Protein AF-A0A0Q8FNN8-F1 (afdb_monomer_lite)

Radius of gyration: 28.5 Å; chains: 1; bounding box: 53×104×42 Å

Foldseek 3Di:
DDDDDDDDDDDDDPDDDDDDDDDDDDDDDDDDDDDDDDDDDDDDDDDDPPPPPPPPPPPPDQPQAFQQPDPPDGGAFPAPDFVSVVVVVVVCCCVVPVVFPCVQFVDWGWDDPRQKTWIATGHDWDQDPVRDTRDPPDRAAWIWIAGRHPRDIDPIDGHD

Sequence (160 aa):
MKVKTPSTTKPLSARALDHAVRVASVIVAGQSCRMKNLLRSTVATAVAVAFVGVATSALAAPDALSCSARWGEPGKPLVTSAETARSIFLAVEKDFFPQADRDSYPAVEAKDEGQRWTVFRWRPPMTLPGGGIEVTHGGGQLELKIAKCDAAISDVHLSR

Secondary structure (DSSP, 8-state):
--------PPPP-----------------------------------------------PPP----BTT-SSSTB--S--SHHHHHHHHHHHHHHH-TT--TTT--EEEEEE-SSEEEEEEE---EE-TTS-EE------S-EEEEETTT--EEEEE---

Structure (mmCIF, N/CA/C/O backbone):
data_AF-A0A0Q8FNN8-F1
#
_entry.id   AF-A0A0Q8FNN8-F1
#
loop_
_atom_site.group_PDB
_atom_site.id
_atom_site.type_symbol
_atom_site.label_atom_id
_atom_site.label_alt_id
_atom_site.label_comp_id
_atom_site.label_asym_id
_atom_site.label_entity_id
_atom_site.label_seq_id
_atom_site.pdbx_PDB_ins_code
_atom_site.Cartn_x
_atom_site.Cartn_y
_atom_site.Cartn_z
_atom_site.occupancy
_atom_site.B_iso_or_equiv
_atom_site.auth_seq_id
_atom_site.auth_comp_id
_atom_site.auth_asym_id
_atom_site.auth_atom_id
_atom_site.pdbx_PDB_model_num
ATOM 1 N N . MET A 1 1 ? -11.395 -48.457 1.921 1.00 47.53 1 MET A N 1
ATOM 2 C CA . MET A 1 1 ? -10.529 -47.617 1.062 1.00 47.53 1 MET A CA 1
ATOM 3 C C . MET A 1 1 ? -9.401 -47.068 1.929 1.00 47.53 1 MET A C 1
ATOM 5 O O . MET A 1 1 ? -9.685 -46.428 2.929 1.00 47.53 1 MET A O 1
ATOM 9 N N . LYS A 1 2 ? -8.144 -47.434 1.643 1.00 43.28 2 LYS A N 1
ATOM 10 C CA . LYS A 1 2 ? -6.962 -47.085 2.456 1.00 43.28 2 LYS A CA 1
ATOM 11 C C . LYS A 1 2 ? -6.400 -45.751 1.956 1.00 43.28 2 LYS A C 1
ATOM 13 O O . LYS A 1 2 ? -5.823 -45.707 0.875 1.00 43.28 2 LYS A O 1
ATOM 18 N N . VAL A 1 3 ? -6.598 -44.679 2.720 1.00 56.25 3 VAL A N 1
ATOM 19 C CA . VAL A 1 3 ? -6.052 -43.349 2.413 1.00 56.25 3 VAL A CA 1
ATOM 20 C C . VAL A 1 3 ? -4.637 -43.270 2.985 1.00 56.25 3 VAL A C 1
ATOM 22 O O . VAL A 1 3 ? -4.433 -43.433 4.185 1.00 56.25 3 VAL A O 1
ATOM 25 N N . LYS A 1 4 ? -3.654 -43.094 2.099 1.00 56.59 4 LYS A N 1
ATOM 26 C CA . LYS A 1 4 ? -2.223 -43.008 2.408 1.00 56.59 4 LYS A CA 1
ATOM 27 C C . LYS A 1 4 ? -1.842 -41.532 2.539 1.00 56.59 4 LYS A C 1
ATOM 29 O O . LYS A 1 4 ? -1.818 -40.821 1.541 1.00 56.59 4 LYS A O 1
ATOM 34 N N . THR A 1 5 ? -1.555 -41.076 3.752 1.00 60.62 5 THR A N 1
ATOM 35 C CA . THR A 1 5 ? -0.990 -39.748 4.038 1.00 60.62 5 THR A CA 1
ATOM 36 C C . THR A 1 5 ? 0.530 -39.761 3.846 1.00 60.62 5 THR A C 1
ATOM 38 O O . THR A 1 5 ? 1.201 -40.603 4.447 1.00 60.62 5 THR A O 1
ATOM 41 N N . PRO A 1 6 ? 1.117 -38.835 3.067 1.00 64.31 6 PRO A N 1
ATOM 42 C CA . PRO A 1 6 ? 2.548 -38.573 3.120 1.00 64.31 6 PRO A CA 1
ATOM 43 C C . PRO A 1 6 ? 2.864 -37.466 4.139 1.00 64.31 6 PRO A C 1
ATOM 45 O O . PRO A 1 6 ? 2.566 -36.292 3.940 1.00 64.31 6 PRO A O 1
ATOM 48 N N . SER A 1 7 ? 3.504 -37.879 5.232 1.00 54.88 7 SER A N 1
ATOM 49 C CA . SER A 1 7 ? 4.367 -37.043 6.070 1.00 54.88 7 SER A CA 1
ATOM 50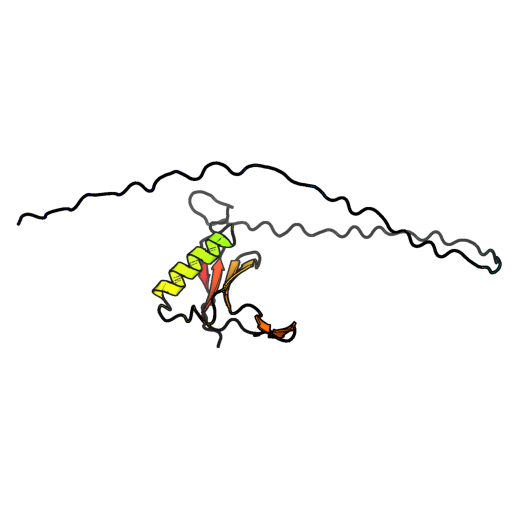 C C . SER A 1 7 ? 5.716 -36.887 5.370 1.00 54.88 7 SER A C 1
ATOM 52 O O . SER A 1 7 ? 6.229 -37.886 4.871 1.00 54.88 7 SER A O 1
ATOM 54 N N . THR A 1 8 ? 6.285 -35.677 5.325 1.00 60.16 8 THR A N 1
ATOM 55 C CA . THR A 1 8 ? 7.698 -35.392 5.669 1.00 60.16 8 THR A CA 1
ATOM 56 C C . THR A 1 8 ? 7.941 -33.885 5.558 1.00 60.16 8 THR A C 1
ATOM 58 O O . THR A 1 8 ? 8.179 -33.332 4.485 1.00 60.16 8 THR A O 1
ATOM 61 N N . THR A 1 9 ? 7.887 -33.227 6.710 1.00 54.94 9 THR A N 1
ATOM 62 C CA . THR A 1 9 ? 8.325 -31.851 6.940 1.00 54.94 9 THR A CA 1
ATOM 63 C C . THR A 1 9 ? 9.852 -31.801 6.879 1.00 54.94 9 THR A C 1
ATOM 65 O O . THR A 1 9 ? 10.526 -32.494 7.638 1.00 54.94 9 THR A O 1
ATOM 68 N N . LYS A 1 10 ? 10.412 -30.989 5.979 1.00 62.16 10 LYS A N 1
ATOM 69 C CA . LYS A 1 10 ? 11.857 -30.734 5.893 1.00 62.16 10 LYS A CA 1
ATOM 70 C C . LYS A 1 10 ? 12.188 -29.532 6.793 1.00 62.16 10 LYS A C 1
ATOM 72 O O . LYS A 1 10 ? 11.660 -28.452 6.526 1.00 62.16 10 LYS A O 1
ATOM 77 N N . PRO A 1 11 ? 13.015 -29.667 7.844 1.00 57.50 11 PRO A N 1
ATOM 78 C CA . PRO A 1 11 ? 13.437 -28.518 8.636 1.00 57.50 11 PRO A CA 1
ATOM 79 C C . PRO A 1 11 ? 14.437 -27.676 7.835 1.00 57.50 11 PRO A C 1
ATOM 81 O O . PRO A 1 11 ? 15.478 -28.168 7.393 1.00 57.50 11 PRO A O 1
ATOM 84 N N . LEU A 1 12 ? 14.102 -26.402 7.630 1.00 58.09 12 LEU A N 1
ATOM 85 C CA . LEU A 1 12 ? 15.012 -25.405 7.078 1.00 58.09 12 LEU A CA 1
ATOM 86 C C . LEU A 1 12 ? 16.095 -25.095 8.116 1.00 58.09 12 LEU A C 1
ATOM 88 O O . LEU A 1 12 ? 15.825 -24.690 9.244 1.00 58.09 12 LEU A O 1
ATOM 92 N N . SER A 1 13 ? 17.328 -25.356 7.696 1.00 54.81 13 SER A N 1
ATOM 93 C CA . SER A 1 13 ? 18.573 -25.169 8.427 1.00 54.81 13 SER A CA 1
ATOM 94 C C . SER A 1 13 ? 18.743 -23.724 8.906 1.00 54.81 13 SER A C 1
ATOM 96 O O . SER A 1 13 ? 19.010 -22.825 8.112 1.00 54.81 13 SER A O 1
ATOM 98 N N . ALA A 1 14 ? 18.680 -23.530 10.222 1.00 53.59 14 ALA A N 1
ATOM 99 C CA . ALA A 1 14 ? 19.169 -22.345 10.913 1.00 53.59 14 ALA A CA 1
ATOM 100 C C . ALA A 1 14 ? 20.710 -22.352 10.930 1.00 53.59 14 ALA A C 1
ATOM 102 O O . ALA A 1 14 ? 21.335 -22.830 11.874 1.00 53.59 14 ALA A O 1
ATOM 103 N N . ARG A 1 15 ? 21.333 -21.865 9.853 1.00 50.00 15 ARG A N 1
ATOM 104 C CA . ARG A 1 15 ? 22.772 -21.555 9.797 1.00 50.00 15 ARG A CA 1
ATOM 105 C C . ARG A 1 15 ? 23.006 -20.333 8.914 1.00 50.00 15 ARG A C 1
ATOM 107 O O . ARG A 1 15 ? 23.195 -20.476 7.714 1.00 50.00 15 ARG A O 1
ATOM 114 N N . ALA A 1 16 ? 22.984 -19.156 9.530 1.00 45.41 16 ALA A N 1
ATOM 115 C CA . ALA A 1 16 ? 23.706 -17.959 9.093 1.00 45.41 16 ALA A CA 1
ATOM 116 C C . ALA A 1 16 ? 23.713 -16.955 10.261 1.00 45.41 16 ALA A C 1
ATOM 118 O O . ALA A 1 16 ? 23.059 -15.917 10.226 1.00 45.41 16 ALA A O 1
ATOM 119 N N . LEU A 1 17 ? 24.386 -17.347 11.347 1.00 45.78 17 LEU A N 1
ATOM 120 C CA . LEU A 1 17 ? 24.952 -16.404 12.309 1.00 45.78 17 LEU A CA 1
ATOM 121 C C . LEU A 1 17 ? 26.289 -15.893 11.749 1.00 45.78 17 LEU A C 1
ATOM 123 O O . LEU A 1 17 ? 26.933 -16.591 10.970 1.00 45.78 17 LEU A O 1
ATOM 127 N N . ASP A 1 18 ? 26.688 -14.722 12.239 1.00 40.72 18 ASP A N 1
ATOM 128 C CA . ASP A 1 18 ? 28.010 -14.099 12.127 1.00 40.72 18 ASP A CA 1
ATOM 129 C C . ASP A 1 18 ? 28.353 -13.383 10.820 1.00 40.72 18 ASP A C 1
ATOM 131 O O . ASP A 1 18 ? 29.041 -13.906 9.958 1.00 40.72 18 ASP A O 1
ATOM 135 N N . HIS A 1 19 ? 27.974 -12.103 10.760 1.00 44.19 19 HIS A N 1
ATOM 136 C CA . HIS A 1 19 ? 28.927 -11.029 10.456 1.00 44.19 19 HIS A CA 1
ATOM 137 C C . HIS A 1 19 ? 28.489 -9.741 11.170 1.00 44.19 19 HIS A C 1
ATOM 139 O O . HIS A 1 19 ? 27.932 -8.812 10.590 1.00 44.19 19 HIS A O 1
ATOM 145 N N . ALA A 1 20 ? 28.756 -9.690 12.475 1.00 43.81 20 ALA A N 1
ATOM 146 C CA . ALA A 1 20 ? 29.076 -8.428 13.121 1.00 43.81 20 ALA A CA 1
ATOM 147 C C . ALA A 1 20 ? 30.499 -8.038 12.701 1.00 43.81 20 ALA A C 1
ATOM 149 O O . ALA A 1 20 ? 31.366 -8.905 12.670 1.00 43.81 20 ALA A O 1
ATOM 150 N N . VAL A 1 21 ? 30.726 -6.760 12.389 1.00 45.03 21 VAL A N 1
ATOM 151 C CA . VAL A 1 21 ? 31.926 -5.959 12.710 1.00 45.03 21 VAL A CA 1
ATOM 152 C C . VAL A 1 21 ? 31.854 -4.671 11.883 1.00 45.03 21 VAL A C 1
ATOM 154 O O . VAL A 1 21 ? 31.879 -4.723 10.664 1.00 45.03 21 VAL A O 1
ATOM 157 N N . ARG A 1 22 ? 31.725 -3.549 12.613 1.00 45.03 22 ARG A N 1
ATOM 158 C CA . ARG A 1 22 ? 32.357 -2.219 12.446 1.00 45.03 22 ARG A CA 1
ATOM 159 C C . ARG A 1 22 ? 32.514 -1.716 10.997 1.00 45.03 22 ARG A C 1
ATOM 161 O O . ARG A 1 22 ? 33.090 -2.383 10.160 1.00 45.03 22 ARG A O 1
ATOM 168 N N . VAL A 1 23 ? 32.162 -0.463 10.705 1.00 43.94 23 VAL A N 1
ATOM 169 C CA . VAL A 1 23 ? 33.170 0.616 10.682 1.00 43.94 23 VAL A CA 1
ATOM 170 C C . VAL A 1 23 ? 32.499 1.981 10.432 1.00 43.94 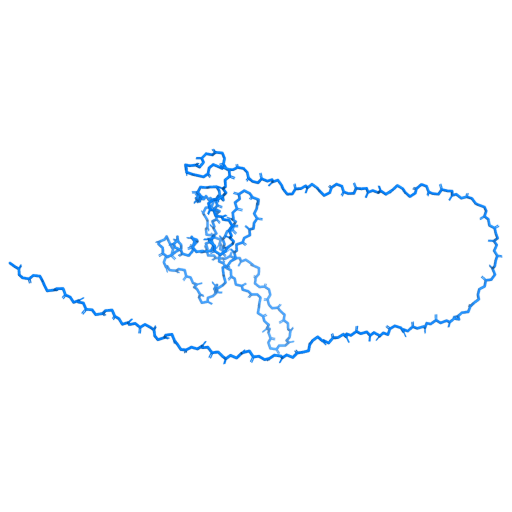23 VAL A C 1
ATOM 172 O O . VAL A 1 23 ? 31.681 2.132 9.535 1.00 43.94 23 VAL A O 1
ATOM 175 N N . ALA A 1 24 ? 32.948 2.950 11.236 1.00 42.97 24 ALA A N 1
ATOM 176 C CA . ALA A 1 24 ? 33.049 4.397 11.017 1.00 42.97 24 ALA A CA 1
ATOM 177 C C . ALA A 1 24 ? 31.792 5.261 10.804 1.00 42.97 24 ALA A C 1
ATOM 179 O O . ALA A 1 24 ? 31.339 5.512 9.691 1.00 42.97 24 ALA A O 1
ATOM 180 N N . SER A 1 25 ? 31.413 5.932 11.894 1.00 43.78 25 SER A N 1
ATOM 181 C CA . SER A 1 25 ? 31.012 7.339 11.863 1.00 43.78 25 SER A CA 1
ATOM 182 C C . SER A 1 25 ? 32.094 8.173 11.166 1.00 43.78 25 SER A C 1
ATOM 184 O O . SER A 1 25 ? 33.195 8.318 11.699 1.00 43.78 25 SER A O 1
ATOM 186 N N . VAL A 1 26 ? 31.792 8.748 10.002 1.00 49.25 26 VAL A N 1
ATOM 187 C CA . VAL A 1 26 ? 32.600 9.826 9.417 1.00 49.25 26 VAL A CA 1
ATOM 188 C C . VAL A 1 26 ? 31.897 11.144 9.701 1.00 49.25 26 VAL A C 1
ATOM 190 O O . VAL A 1 26 ? 30.881 11.495 9.108 1.00 49.25 26 VAL A O 1
ATOM 193 N N . ILE A 1 27 ? 32.469 11.852 10.666 1.00 45.88 27 ILE A N 1
ATOM 194 C CA . ILE A 1 27 ? 32.240 13.261 10.953 1.00 45.88 27 ILE A CA 1
ATOM 195 C C . ILE A 1 27 ? 32.809 14.046 9.765 1.00 45.88 27 ILE A C 1
ATOM 197 O O . ILE A 1 27 ? 34.026 14.112 9.611 1.00 45.88 27 ILE A O 1
ATOM 201 N N . VAL A 1 28 ? 31.960 14.655 8.935 1.00 52.06 28 VAL A N 1
ATOM 202 C CA . VAL A 1 28 ? 32.407 15.727 8.032 1.00 52.06 28 VAL A CA 1
ATOM 203 C C . VAL A 1 28 ? 32.142 17.052 8.729 1.00 52.06 28 VAL A C 1
ATOM 205 O O . VAL A 1 28 ? 31.082 17.661 8.614 1.00 52.06 28 VAL A O 1
ATOM 208 N N . ALA A 1 29 ? 33.137 17.460 9.507 1.00 46.34 29 ALA A N 1
ATOM 209 C CA . ALA A 1 29 ? 33.334 18.840 9.894 1.00 46.34 29 ALA A CA 1
ATOM 210 C C . ALA A 1 29 ? 34.121 19.554 8.786 1.00 46.34 29 ALA A C 1
ATOM 212 O O . ALA A 1 29 ? 35.137 19.043 8.322 1.00 46.34 29 ALA A O 1
ATOM 213 N N . GLY A 1 30 ? 33.710 20.778 8.454 1.00 38.09 30 GLY A N 1
ATOM 214 C CA . GLY A 1 30 ? 34.645 21.808 8.006 1.00 38.09 30 GLY A CA 1
ATOM 215 C C . GLY A 1 30 ? 34.524 22.256 6.553 1.00 38.09 30 GLY A C 1
ATOM 216 O O . GLY A 1 30 ? 34.905 21.534 5.643 1.00 38.09 30 GLY A O 1
ATOM 217 N N . GLN A 1 31 ? 34.071 23.504 6.395 1.00 47.47 31 GLN A N 1
ATOM 218 C CA . GLN A 1 31 ? 34.636 24.603 5.581 1.00 47.47 31 GLN A CA 1
ATOM 219 C C . GLN A 1 31 ? 33.510 25.652 5.470 1.00 47.47 31 GLN A C 1
ATOM 221 O O . GLN A 1 31 ? 32.534 25.442 4.771 1.00 47.47 31 GLN A O 1
ATOM 226 N N . SER A 1 32 ? 33.434 26.739 6.244 1.00 47.19 32 SER A N 1
ATOM 227 C CA . SER A 1 32 ? 34.438 27.740 6.633 1.00 47.19 32 SER A CA 1
ATOM 228 C C . SER A 1 32 ? 35.218 28.326 5.456 1.00 47.19 32 SER A C 1
ATOM 230 O O . SER A 1 32 ? 36.445 28.338 5.449 1.00 47.19 32 SER A O 1
ATOM 232 N N . CYS A 1 33 ? 34.498 28.883 4.481 1.00 53.84 33 CYS A N 1
ATOM 233 C CA . CYS A 1 33 ? 35.035 29.961 3.656 1.00 53.84 33 CYS A CA 1
ATOM 234 C C . CYS A 1 33 ? 34.618 31.306 4.254 1.00 53.84 33 CYS A C 1
ATOM 236 O O . CYS A 1 33 ? 33.544 31.847 4.000 1.00 53.84 33 CYS A O 1
ATOM 238 N N . ARG A 1 34 ? 35.529 31.838 5.075 1.00 52.91 34 ARG A N 1
ATOM 239 C CA . ARG A 1 34 ? 35.671 33.271 5.325 1.00 52.91 34 ARG A CA 1
ATOM 240 C C . ARG A 1 34 ? 35.762 33.996 3.981 1.00 52.91 34 ARG A C 1
ATOM 242 O O . ARG A 1 34 ? 36.735 33.791 3.263 1.00 52.91 34 ARG A O 1
ATOM 249 N N . MET A 1 35 ? 34.863 34.939 3.726 1.00 47.31 35 MET A N 1
ATOM 250 C CA . MET A 1 35 ? 35.187 36.084 2.879 1.00 47.31 35 MET A CA 1
ATOM 251 C C . MET A 1 35 ? 34.941 37.348 3.697 1.00 47.31 35 MET A C 1
ATOM 253 O O . MET A 1 35 ? 33.819 37.797 3.905 1.00 47.31 35 MET A O 1
ATOM 257 N N . LYS A 1 36 ? 36.040 37.828 4.284 1.00 52.62 36 LYS A N 1
ATOM 258 C CA . LYS A 1 36 ? 36.164 39.147 4.899 1.00 52.62 36 LYS A CA 1
ATOM 259 C C . LYS A 1 36 ? 36.527 40.147 3.803 1.00 52.62 36 LYS A C 1
ATOM 261 O O . LYS A 1 36 ? 37.257 39.766 2.892 1.00 52.62 36 LYS A O 1
ATOM 266 N N . ASN A 1 37 ? 36.136 41.402 4.041 1.00 44.06 37 ASN A N 1
ATOM 267 C CA . ASN A 1 37 ? 36.561 42.661 3.402 1.00 44.06 37 ASN A CA 1
ATOM 268 C C . ASN A 1 37 ? 35.563 43.197 2.356 1.00 44.06 37 ASN A C 1
ATOM 270 O O . ASN A 1 37 ? 35.163 42.461 1.471 1.00 44.06 37 ASN A O 1
ATOM 274 N N . LEU A 1 38 ? 35.131 44.465 2.367 1.00 51.66 38 LEU A N 1
ATOM 275 C CA . LEU A 1 38 ? 35.613 45.657 3.078 1.00 51.66 38 LEU A CA 1
ATOM 276 C C . LEU A 1 38 ? 34.531 46.773 2.992 1.00 51.66 38 LEU A C 1
ATOM 278 O O . LEU A 1 38 ? 33.980 46.999 1.923 1.00 51.66 38 LEU A O 1
ATOM 282 N N . LEU A 1 39 ? 34.319 47.488 4.107 1.00 49.44 39 LEU A N 1
ATOM 283 C CA . LEU A 1 39 ? 33.945 48.912 4.253 1.00 49.44 39 LEU A CA 1
ATOM 284 C C . LEU A 1 39 ? 32.702 49.498 3.537 1.00 49.44 39 LEU A C 1
ATOM 286 O O . LEU A 1 39 ? 32.715 49.710 2.330 1.00 49.44 39 LEU A O 1
ATOM 290 N N . ARG A 1 40 ? 31.778 50.067 4.335 1.00 46.00 40 ARG A N 1
ATOM 291 C CA . ARG A 1 40 ? 31.603 51.538 4.449 1.00 46.00 40 ARG A CA 1
ATOM 292 C C . ARG A 1 40 ? 30.610 51.955 5.552 1.00 46.00 40 ARG A C 1
ATOM 294 O O . ARG A 1 40 ? 29.506 51.443 5.631 1.00 46.00 40 ARG A O 1
ATOM 301 N N . SER A 1 41 ? 31.085 52.911 6.353 1.00 44.78 41 SER A N 1
ATOM 302 C CA . SER A 1 41 ? 30.432 53.959 7.153 1.00 44.78 41 SER A CA 1
ATOM 303 C C . SER A 1 41 ? 29.025 53.796 7.745 1.00 44.78 41 SER A C 1
ATOM 305 O O . SER A 1 41 ? 28.010 53.756 7.062 1.00 44.78 41 SER A O 1
ATOM 307 N N . THR A 1 42 ? 29.044 53.929 9.069 1.00 54.69 42 THR A N 1
ATOM 308 C CA . THR A 1 42 ? 28.038 54.377 10.040 1.00 54.69 42 THR A CA 1
ATOM 309 C C . THR A 1 42 ? 27.032 55.443 9.583 1.00 54.69 42 THR A C 1
ATOM 311 O O . THR A 1 42 ? 27.435 56.546 9.220 1.00 54.69 42 THR A O 1
ATOM 314 N N . VAL A 1 43 ? 25.741 55.178 9.822 1.00 48.94 43 VAL A N 1
ATOM 315 C CA . VAL A 1 43 ? 24.763 56.165 10.318 1.00 48.94 43 VAL A CA 1
ATOM 316 C C . VAL A 1 43 ? 23.918 55.473 11.390 1.00 48.94 43 VAL A C 1
ATOM 318 O O . VAL A 1 43 ? 23.355 54.405 11.161 1.00 48.94 43 VAL A O 1
ATOM 321 N N . ALA A 1 44 ? 23.901 56.060 12.583 1.00 52.00 44 ALA A N 1
ATOM 322 C CA . ALA A 1 44 ? 23.088 55.646 13.713 1.00 52.00 44 ALA A CA 1
ATOM 323 C C . ALA A 1 44 ? 21.629 56.075 13.504 1.00 52.00 44 ALA A C 1
ATOM 325 O O . ALA A 1 44 ? 21.383 57.262 13.301 1.00 52.00 44 ALA A O 1
ATOM 326 N N . THR A 1 45 ? 20.676 55.146 13.635 1.00 49.12 45 THR A N 1
ATOM 327 C CA . THR A 1 45 ? 19.258 55.495 13.804 1.00 49.12 45 THR A CA 1
ATOM 328 C C . THR A 1 45 ? 18.558 54.510 14.738 1.00 49.12 45 THR A C 1
ATOM 330 O O . THR A 1 45 ? 18.796 53.305 14.721 1.00 49.12 45 THR A O 1
ATOM 333 N N . ALA A 1 46 ? 17.734 55.102 15.590 1.00 46.41 46 ALA A N 1
ATOM 334 C CA . ALA A 1 46 ? 17.068 54.587 16.767 1.00 46.41 46 ALA A CA 1
ATOM 335 C C . ALA A 1 46 ? 15.957 53.547 16.511 1.00 46.41 46 ALA A C 1
ATOM 337 O O . ALA A 1 46 ? 15.248 53.605 15.515 1.00 46.41 46 ALA A O 1
ATOM 338 N N . VAL A 1 47 ? 15.793 52.676 17.515 1.00 47.94 47 VAL A N 1
ATOM 339 C CA . VAL A 1 47 ? 14.542 52.129 18.080 1.00 47.94 47 VAL A CA 1
ATOM 340 C C . VAL A 1 47 ? 13.480 51.606 17.102 1.00 47.94 47 VAL A C 1
ATOM 342 O O . VAL A 1 47 ? 12.656 52.349 16.584 1.00 47.94 47 VAL A O 1
ATOM 345 N N . ALA A 1 48 ? 13.365 50.278 17.056 1.00 45.88 48 ALA A N 1
ATOM 346 C CA . ALA A 1 48 ? 12.074 49.597 17.041 1.00 45.88 48 ALA A CA 1
ATOM 347 C C . ALA A 1 48 ? 12.232 48.253 17.765 1.00 45.88 48 ALA A C 1
ATOM 349 O O . ALA A 1 48 ? 12.897 47.340 17.275 1.00 45.88 48 ALA A O 1
ATOM 350 N N . VAL A 1 49 ? 11.652 48.145 18.963 1.00 51.62 49 VAL A N 1
ATOM 351 C CA . VAL A 1 49 ? 11.469 46.867 19.659 1.00 51.62 49 VAL A CA 1
ATOM 352 C C . VAL A 1 49 ? 10.449 46.082 18.844 1.00 51.62 49 VAL A C 1
ATOM 354 O O . VAL A 1 49 ? 9.241 46.233 19.012 1.00 51.62 49 VAL A O 1
ATOM 357 N N . ALA A 1 50 ? 10.941 45.300 17.888 1.00 52.03 50 ALA A N 1
ATOM 358 C CA . ALA A 1 50 ? 10.128 44.342 17.171 1.00 52.03 50 ALA A CA 1
ATOM 359 C C . ALA A 1 50 ? 9.736 43.252 18.170 1.00 52.03 50 ALA A C 1
ATOM 361 O O . ALA A 1 50 ? 10.581 42.479 18.624 1.00 52.03 50 ALA A O 1
ATOM 362 N N . PHE A 1 51 ? 8.455 43.220 18.537 1.00 50.50 51 PHE A N 1
ATOM 363 C CA . PHE A 1 51 ? 7.837 42.044 19.129 1.00 50.50 51 PHE A CA 1
ATOM 364 C C . PHE A 1 51 ? 8.120 40.871 18.189 1.00 50.50 51 PHE A C 1
ATOM 366 O O . PHE A 1 51 ? 7.473 40.718 17.153 1.00 50.50 51 PHE A O 1
ATOM 373 N N . VAL A 1 52 ? 9.116 40.055 18.536 1.00 53.06 52 VAL A N 1
ATOM 374 C CA . VAL A 1 52 ? 9.303 38.735 17.945 1.00 53.06 52 VAL A CA 1
ATOM 375 C C . VAL A 1 52 ? 8.159 37.899 18.499 1.00 53.06 52 VAL A C 1
ATOM 377 O O . VAL A 1 52 ? 8.284 37.231 19.522 1.00 53.06 52 VAL A O 1
ATOM 380 N N . GLY A 1 53 ? 6.994 38.038 17.867 1.00 51.72 53 GLY A N 1
ATOM 381 C CA . GLY A 1 53 ? 5.882 37.126 18.035 1.00 51.72 53 GLY A CA 1
ATOM 382 C C . GLY A 1 53 ? 6.386 35.760 17.612 1.00 51.72 53 GLY A C 1
ATOM 383 O O . GLY A 1 53 ? 6.479 35.465 16.423 1.00 51.72 53 GLY A O 1
ATOM 384 N N . VAL A 1 54 ? 6.794 34.960 18.593 1.00 56.28 54 VAL A N 1
ATOM 385 C CA . VAL A 1 54 ? 7.092 33.551 18.396 1.00 56.28 54 VAL A CA 1
ATOM 386 C C . VAL A 1 54 ? 5.771 32.936 17.964 1.00 56.28 54 VAL A C 1
ATOM 388 O O . VAL A 1 54 ? 4.881 32.720 18.782 1.00 56.28 54 VAL A O 1
ATOM 391 N N . ALA A 1 55 ? 5.602 32.755 16.656 1.00 55.81 55 ALA A N 1
ATOM 392 C CA . ALA A 1 55 ? 4.511 31.979 16.108 1.00 55.81 55 ALA A CA 1
ATOM 393 C C . ALA A 1 55 ? 4.716 30.550 16.608 1.00 55.81 55 ALA A C 1
ATOM 395 O O . ALA A 1 55 ? 5.498 29.781 16.049 1.00 55.81 55 ALA A O 1
ATOM 396 N N . THR A 1 56 ? 4.076 30.220 17.727 1.00 62.88 56 THR A N 1
ATOM 397 C CA . THR A 1 56 ? 3.950 28.853 18.203 1.00 62.88 56 THR A CA 1
ATOM 398 C C . THR A 1 56 ? 3.077 28.149 17.180 1.00 62.88 56 THR A C 1
ATOM 400 O O . THR A 1 56 ? 1.851 28.176 17.259 1.00 62.88 56 THR A O 1
ATOM 403 N N . SER A 1 57 ? 3.708 27.584 16.154 1.00 60.78 57 SER A N 1
ATOM 404 C CA . SER A 1 57 ? 3.058 26.659 15.243 1.00 60.78 57 SER A CA 1
ATOM 405 C C . SER A 1 57 ? 2.580 25.494 16.096 1.00 60.78 57 SER A C 1
ATOM 407 O O . SER A 1 57 ? 3.364 24.615 16.456 1.00 60.78 57 SER A O 1
ATOM 409 N N . ALA A 1 58 ? 1.309 25.527 16.490 1.00 61.09 58 ALA A N 1
ATOM 410 C CA . ALA A 1 58 ? 0.627 24.375 17.033 1.00 61.09 58 ALA A CA 1
ATOM 411 C C . ALA A 1 58 ? 0.646 23.322 15.924 1.00 61.09 58 ALA A C 1
ATOM 413 O O . ALA A 1 58 ? -0.177 23.341 15.012 1.00 61.09 58 ALA A O 1
ATOM 414 N N . LEU A 1 59 ? 1.660 22.456 15.956 1.00 60.44 59 LEU A N 1
ATOM 415 C CA . LEU A 1 59 ? 1.649 21.192 15.245 1.00 60.44 59 LEU A CA 1
ATOM 416 C C . LEU A 1 59 ? 0.416 20.468 15.771 1.00 60.44 59 LEU A C 1
ATOM 418 O O . LEU A 1 59 ? 0.430 19.960 16.892 1.00 60.44 59 LEU A O 1
ATOM 422 N N . ALA A 1 60 ? -0.673 20.519 15.003 1.00 55.06 60 ALA A N 1
ATOM 423 C CA . ALA A 1 60 ? -1.830 19.683 15.244 1.00 55.06 60 ALA A CA 1
ATOM 424 C C . ALA A 1 60 ? -1.292 18.261 15.395 1.00 55.06 60 ALA A C 1
ATOM 426 O O . ALA A 1 60 ? -0.630 17.745 14.489 1.00 55.06 60 ALA A O 1
ATOM 427 N N . ALA A 1 61 ? -1.470 17.684 16.586 1.00 59.75 61 ALA A N 1
ATOM 428 C CA . ALA A 1 61 ? -1.129 16.292 16.794 1.00 59.75 61 ALA A CA 1
ATOM 429 C C . ALA A 1 61 ? -1.867 15.498 15.707 1.00 59.75 61 ALA A C 1
ATOM 431 O O . ALA A 1 61 ? -3.036 15.804 15.457 1.00 59.75 61 ALA A O 1
ATOM 432 N N . PRO A 1 62 ? -1.200 14.552 15.023 1.00 61.03 62 PRO A N 1
ATOM 433 C CA . PRO A 1 62 ? -1.871 13.733 14.026 1.00 61.03 62 PRO A CA 1
ATOM 434 C C . PRO A 1 62 ? -3.119 13.149 14.678 1.00 61.03 62 PRO A C 1
ATOM 436 O O . PRO A 1 62 ? -3.007 12.564 15.760 1.00 61.03 62 PRO A O 1
ATOM 439 N N . ASP A 1 63 ? -4.285 13.383 14.068 1.00 63.66 63 ASP A N 1
ATOM 440 C CA . ASP A 1 63 ? -5.566 12.911 14.585 1.00 63.66 63 ASP A CA 1
ATOM 441 C C . ASP A 1 63 ? -5.414 11.444 14.976 1.00 63.66 63 ASP A C 1
ATOM 443 O O . ASP A 1 63 ? -5.142 10.578 14.137 1.00 63.66 63 ASP A O 1
ATOM 447 N N . ALA A 1 64 ? -5.501 11.177 16.280 1.00 72.19 64 ALA A N 1
ATOM 448 C CA . ALA A 1 64 ? -5.325 9.839 16.803 1.00 72.19 64 ALA A CA 1
ATOM 449 C C . ALA A 1 64 ? -6.485 8.993 16.277 1.00 72.19 64 ALA A C 1
ATOM 451 O O . ALA A 1 64 ? -7.622 9.123 16.734 1.00 72.19 64 ALA A O 1
ATOM 452 N N . LEU A 1 65 ? -6.204 8.159 15.274 1.00 81.75 65 LEU A N 1
ATOM 453 C CA . LEU A 1 65 ? -7.181 7.254 14.691 1.00 81.75 65 LEU A CA 1
ATOM 454 C C . LEU A 1 65 ? -7.817 6.409 15.801 1.00 81.75 65 LEU A C 1
ATOM 456 O O . LEU A 1 65 ? -7.139 5.592 16.425 1.00 81.75 65 LEU A O 1
ATOM 460 N N . SER A 1 66 ? -9.117 6.592 16.024 1.00 83.44 66 SER A N 1
ATOM 461 C CA . SER A 1 66 ? -9.868 5.874 17.053 1.00 83.44 66 SER A CA 1
ATOM 462 C C . SER A 1 66 ? -10.804 4.853 16.418 1.00 83.44 66 SER A C 1
ATOM 464 O O . SER A 1 66 ? -11.764 5.203 15.732 1.00 83.44 66 SER A O 1
ATOM 466 N N . CYS A 1 67 ? -10.528 3.571 16.656 1.00 88.19 67 CYS A N 1
ATOM 467 C CA . CYS A 1 67 ? -11.309 2.458 16.120 1.00 88.19 67 CYS A CA 1
ATOM 468 C C . CYS A 1 67 ? -12.333 1.960 17.148 1.00 88.19 67 CYS A C 1
ATOM 470 O O . CYS A 1 67 ? -12.121 0.951 17.822 1.00 88.19 67 CYS A O 1
ATOM 472 N N . SER A 1 68 ? -13.445 2.678 17.299 1.00 82.00 68 SER A N 1
ATOM 473 C CA . SER A 1 68 ? -14.457 2.413 18.337 1.00 82.00 68 SER A CA 1
ATOM 474 C C . SER A 1 68 ? -15.180 1.066 18.193 1.00 82.00 68 SER A C 1
ATOM 476 O O . SER A 1 68 ? -15.611 0.497 19.192 1.00 82.00 68 SER A O 1
ATOM 478 N N . ALA A 1 69 ? -15.291 0.533 16.974 1.00 76.75 69 ALA A N 1
ATOM 479 C CA . ALA A 1 69 ? -16.145 -0.616 16.659 1.00 76.75 69 ALA A CA 1
ATOM 480 C C . ALA A 1 69 ? -15.437 -1.989 16.655 1.00 76.75 69 ALA A C 1
ATOM 482 O O . ALA A 1 69 ? -16.021 -2.976 16.207 1.00 76.75 69 ALA A O 1
ATOM 483 N N . ARG A 1 70 ? -14.187 -2.097 17.126 1.00 74.19 70 ARG A N 1
ATOM 484 C CA . ARG A 1 70 ? -13.430 -3.356 17.030 1.00 74.19 70 ARG A CA 1
ATOM 485 C C . ARG A 1 70 ? -13.710 -4.303 18.204 1.00 74.19 70 ARG A C 1
ATOM 487 O O . ARG A 1 70 ? -13.484 -3.965 19.364 1.00 74.19 70 ARG A O 1
ATOM 494 N N . TRP A 1 71 ? -14.117 -5.533 17.892 1.00 64.81 71 TRP A N 1
ATOM 495 C CA . TRP A 1 71 ? -14.241 -6.618 18.871 1.00 64.81 71 TRP A CA 1
ATOM 496 C C . TRP A 1 71 ? -12.858 -7.049 19.408 1.00 64.81 71 TRP A C 1
ATOM 498 O O . TRP A 1 71 ? -11.910 -7.227 18.642 1.00 64.81 71 TRP A O 1
ATOM 508 N N . GLY A 1 72 ? -12.731 -7.207 20.729 1.00 70.50 72 GLY A N 1
ATOM 509 C CA . GLY A 1 72 ? -11.532 -7.730 21.410 1.00 70.50 72 GLY A CA 1
ATOM 510 C C . GLY A 1 72 ? -10.437 -6.710 21.758 1.00 70.50 72 GLY A C 1
ATOM 511 O O . GLY A 1 72 ? -9.812 -6.844 22.804 1.00 70.50 72 GLY A O 1
ATOM 512 N N . GLU A 1 73 ? -10.230 -5.669 20.948 1.00 78.19 73 GLU A N 1
ATOM 513 C CA . GLU A 1 73 ? -9.310 -4.558 21.257 1.00 78.19 73 GLU A CA 1
ATOM 514 C C . GLU A 1 73 ? -9.881 -3.221 20.749 1.00 78.19 73 GLU A C 1
ATOM 516 O O . GLU A 1 73 ? -9.476 -2.732 19.689 1.00 78.19 73 GLU A O 1
ATOM 521 N N . PRO A 1 74 ? -10.849 -2.625 21.468 1.00 79.75 74 PRO A N 1
ATOM 522 C CA . PRO A 1 74 ? -11.428 -1.346 21.079 1.00 79.75 74 PRO A CA 1
ATOM 523 C C . PRO A 1 74 ? -10.364 -0.241 21.056 1.00 79.75 74 PRO A C 1
ATOM 525 O O . PRO A 1 74 ? -9.445 -0.206 21.875 1.00 79.75 74 PRO A O 1
ATOM 528 N N . GLY A 1 75 ? -10.490 0.671 20.096 1.00 80.50 75 GLY A N 1
ATOM 529 C CA . GLY A 1 75 ? -9.618 1.833 19.930 1.00 80.50 75 GLY A CA 1
ATOM 530 C C . GLY A 1 75 ? -8.349 1.583 19.114 1.00 80.50 75 GLY A C 1
ATOM 531 O O . GLY A 1 75 ? -7.769 2.551 18.632 1.00 80.50 75 GLY A O 1
ATOM 532 N N . LYS A 1 76 ? -7.930 0.327 18.894 1.00 85.94 76 LYS A N 1
ATOM 533 C CA . LYS A 1 76 ? -6.706 0.023 18.133 1.00 85.94 76 LYS A CA 1
ATOM 534 C C . LYS A 1 76 ? -6.986 -0.291 16.657 1.00 85.94 76 LYS A C 1
ATOM 536 O O . LYS A 1 76 ? -7.884 -1.089 16.371 1.00 85.94 76 LYS A O 1
ATOM 541 N N . PRO A 1 77 ? -6.189 0.250 15.715 1.00 90.81 77 PRO A N 1
ATOM 542 C CA . PRO A 1 77 ? -6.265 -0.156 14.319 1.00 90.81 77 PRO A CA 1
ATOM 543 C C . PRO A 1 77 ? -5.857 -1.620 14.131 1.00 90.81 77 PRO A C 1
ATOM 545 O O . PRO A 1 77 ? -4.971 -2.136 14.812 1.00 90.81 77 PRO A O 1
ATOM 548 N N . LEU A 1 78 ? -6.514 -2.294 13.189 1.00 92.81 78 LEU A N 1
ATOM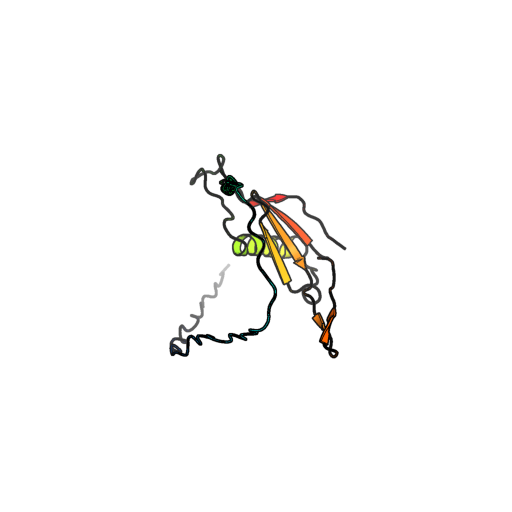 549 C CA . LEU A 1 78 ? -6.169 -3.639 12.735 1.00 92.81 78 LEU A CA 1
ATOM 550 C C . LEU A 1 78 ? -4.973 -3.626 11.776 1.00 92.81 78 LEU A C 1
ATOM 552 O O . LEU A 1 78 ? -4.087 -4.466 11.894 1.00 92.81 78 LEU A O 1
ATOM 556 N N . VAL A 1 79 ? -4.922 -2.654 10.862 1.00 95.81 79 VAL A N 1
ATOM 557 C CA . VAL A 1 79 ? -3.844 -2.504 9.874 1.00 95.81 79 VAL A CA 1
ATOM 558 C C . VAL A 1 79 ? -2.960 -1.329 10.278 1.00 95.81 79 VAL A C 1
ATOM 560 O O . VAL A 1 79 ? -3.156 -0.193 9.845 1.00 95.81 79 VAL A O 1
ATOM 563 N N . THR A 1 80 ? -1.995 -1.597 11.154 1.00 94.81 80 THR A N 1
ATOM 564 C CA . THR A 1 80 ? -1.149 -0.562 11.769 1.00 94.81 80 THR A CA 1
ATOM 565 C C . THR A 1 80 ? 0.048 -0.150 10.916 1.00 94.81 80 THR A C 1
ATOM 567 O O . THR A 1 80 ? 0.605 0.920 11.148 1.00 94.81 80 THR A O 1
ATOM 570 N N . SER A 1 81 ? 0.444 -0.967 9.936 1.00 97.19 81 SER A N 1
ATOM 571 C CA . SER A 1 81 ? 1.665 -0.755 9.158 1.00 97.19 81 SER A CA 1
ATOM 572 C C . SER A 1 81 ? 1.447 -0.869 7.651 1.00 97.19 81 SER A C 1
ATOM 574 O O . SER A 1 81 ? 0.553 -1.579 7.174 1.00 97.19 81 SER A O 1
ATOM 576 N N . ALA A 1 82 ? 2.327 -0.204 6.901 1.00 97.88 82 ALA A N 1
ATOM 577 C CA . ALA A 1 82 ? 2.353 -0.264 5.447 1.00 97.88 82 ALA A CA 1
ATOM 578 C C . ALA A 1 82 ? 2.620 -1.692 4.941 1.00 97.88 82 ALA A C 1
ATOM 580 O O . ALA A 1 82 ? 2.033 -2.113 3.949 1.00 97.88 82 ALA A O 1
ATOM 581 N N . GLU A 1 83 ? 3.461 -2.471 5.626 1.00 98.31 83 GLU A N 1
ATOM 582 C CA . GLU A 1 83 ? 3.773 -3.862 5.267 1.00 98.31 83 GLU A CA 1
ATOM 583 C C . GLU A 1 83 ? 2.533 -4.758 5.354 1.00 98.31 83 GLU A C 1
ATOM 585 O O . GLU A 1 83 ? 2.299 -5.591 4.473 1.00 98.31 83 GLU A O 1
ATOM 590 N N . THR A 1 84 ? 1.706 -4.556 6.384 1.00 98.31 84 THR A N 1
ATOM 591 C CA . THR A 1 84 ? 0.446 -5.291 6.551 1.00 98.31 84 THR A CA 1
ATOM 592 C C . THR A 1 84 ? -0.526 -4.933 5.427 1.00 98.31 84 THR A C 1
ATOM 594 O O . THR A 1 84 ? -1.092 -5.823 4.795 1.00 98.31 84 THR A O 1
ATOM 597 N N . ALA A 1 85 ? -0.656 -3.641 5.105 1.00 98.31 85 ALA A N 1
ATOM 598 C CA . ALA A 1 85 ? -1.496 -3.169 4.006 1.00 98.31 85 ALA A CA 1
ATOM 599 C C . ALA A 1 85 ? -1.055 -3.741 2.643 1.00 98.31 85 ALA A C 1
ATOM 601 O O . ALA A 1 85 ? -1.886 -4.237 1.883 1.00 98.31 85 ALA A O 1
ATOM 602 N N . ARG A 1 86 ? 0.256 -3.764 2.358 1.00 98.31 86 ARG A N 1
ATOM 603 C CA . ARG A 1 86 ? 0.813 -4.396 1.145 1.00 98.31 86 ARG A CA 1
ATOM 604 C C . ARG A 1 86 ? 0.534 -5.896 1.098 1.00 98.31 86 ARG A C 1
ATOM 606 O O . ARG A 1 86 ? 0.239 -6.425 0.032 1.00 98.31 86 ARG A O 1
ATOM 613 N N . SER A 1 87 ? 0.600 -6.583 2.236 1.00 98.31 87 SER A N 1
ATOM 614 C CA . SER A 1 87 ? 0.322 -8.023 2.305 1.00 98.31 87 SER A CA 1
ATOM 615 C C . SER A 1 87 ? -1.142 -8.335 1.981 1.00 98.31 87 SER A C 1
ATOM 617 O O . SER A 1 87 ? -1.414 -9.255 1.211 1.00 98.31 87 SER A O 1
ATOM 619 N N . ILE A 1 88 ? -2.079 -7.533 2.505 1.00 98.06 88 ILE A N 1
ATOM 620 C CA . ILE A 1 88 ? -3.507 -7.627 2.165 1.00 98.06 88 ILE A CA 1
ATOM 621 C C . ILE A 1 88 ? -3.711 -7.354 0.672 1.00 98.06 88 ILE A C 1
ATOM 623 O O . ILE A 1 88 ? -4.356 -8.146 -0.009 1.00 98.06 88 ILE A O 1
ATOM 627 N N . PHE A 1 89 ? -3.107 -6.286 0.143 1.00 97.69 89 PHE A N 1
ATOM 628 C CA . PHE A 1 89 ? -3.169 -5.960 -1.282 1.00 97.69 89 PHE A CA 1
ATOM 629 C C . PHE A 1 89 ? -2.697 -7.117 -2.167 1.00 97.69 89 PHE A C 1
ATOM 631 O O . PHE A 1 89 ? -3.394 -7.486 -3.104 1.00 97.69 89 PHE A O 1
ATOM 638 N N . LEU A 1 90 ? -1.548 -7.727 -1.863 1.00 97.31 90 LEU A N 1
ATOM 639 C CA . LEU A 1 90 ? -1.010 -8.844 -2.646 1.00 97.31 90 LEU A CA 1
ATOM 640 C C . LEU A 1 90 ? -1.919 -10.080 -2.604 1.00 97.31 90 LEU A C 1
ATOM 642 O O . LEU A 1 90 ? -2.028 -10.790 -3.604 1.00 97.31 90 LEU A O 1
ATOM 646 N N . ALA A 1 91 ? -2.574 -10.339 -1.469 1.00 98.06 91 ALA A N 1
ATOM 647 C CA . ALA A 1 91 ? -3.554 -11.415 -1.359 1.00 98.06 91 ALA A CA 1
ATOM 648 C C . ALA A 1 91 ? -4.781 -11.146 -2.245 1.00 98.06 91 ALA A C 1
ATOM 650 O O . ALA A 1 91 ? -5.198 -12.034 -2.987 1.00 98.06 91 ALA A O 1
AT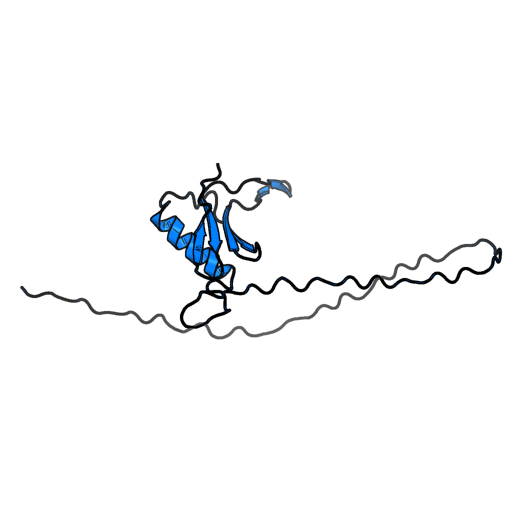OM 651 N N . VAL A 1 92 ? -5.301 -9.915 -2.219 1.00 96.94 92 VAL A N 1
ATOM 652 C CA . VAL A 1 92 ? -6.432 -9.483 -3.055 1.00 96.94 92 VAL A CA 1
ATOM 653 C C . VAL A 1 92 ? -6.059 -9.510 -4.533 1.00 96.94 92 VAL A C 1
ATOM 655 O O . VAL A 1 92 ? -6.806 -10.057 -5.329 1.00 96.94 92 VAL A O 1
ATOM 658 N N . GLU A 1 93 ? -4.896 -8.982 -4.916 1.00 96.44 93 GLU A N 1
ATOM 659 C CA . GLU A 1 93 ? -4.424 -8.989 -6.304 1.00 96.44 93 GLU A CA 1
ATOM 660 C C . GLU A 1 93 ? -4.313 -10.414 -6.848 1.00 96.44 93 GLU A C 1
ATOM 662 O O . GLU A 1 93 ? -4.736 -10.681 -7.967 1.00 96.44 93 GLU A O 1
ATOM 667 N N . LYS A 1 94 ? -3.759 -11.345 -6.065 1.00 96.56 94 LYS A N 1
ATOM 668 C CA . LYS A 1 94 ? -3.602 -12.737 -6.494 1.00 96.56 94 LYS A CA 1
ATOM 669 C C . LYS A 1 94 ? -4.943 -13.404 -6.818 1.00 96.56 94 LYS A C 1
ATOM 671 O O . LYS A 1 94 ? -4.982 -14.231 -7.725 1.00 96.56 94 LYS A O 1
ATOM 676 N N . ASP A 1 95 ? -5.990 -13.072 -6.070 1.00 96.94 95 ASP A N 1
ATOM 677 C CA . ASP A 1 95 ? -7.331 -13.638 -6.233 1.00 96.94 95 ASP A CA 1
ATOM 678 C C . ASP A 1 95 ? -8.146 -12.892 -7.303 1.00 96.94 95 ASP A C 1
ATOM 680 O O . ASP A 1 95 ? -8.647 -13.489 -8.252 1.00 96.94 95 ASP A O 1
ATOM 684 N N . PHE A 1 96 ? -8.216 -11.564 -7.194 1.00 95.31 96 PHE A N 1
ATOM 685 C CA . PHE A 1 96 ? -9.051 -10.702 -8.029 1.00 95.31 96 PHE A CA 1
ATOM 686 C C . PHE A 1 96 ? -8.429 -10.375 -9.394 1.00 95.31 96 PHE A C 1
ATOM 688 O O . PHE A 1 96 ? -9.145 -10.211 -10.383 1.00 95.31 96 PHE A O 1
ATOM 695 N N . PHE A 1 97 ? -7.100 -10.268 -9.471 1.00 94.56 97 PHE A N 1
ATOM 696 C CA . PHE A 1 97 ? -6.372 -9.883 -10.683 1.00 94.56 97 PHE A CA 1
ATOM 697 C C . PHE A 1 97 ? -5.135 -10.775 -10.923 1.00 94.56 97 PHE A C 1
ATOM 699 O O . PHE A 1 97 ? -3.994 -10.298 -10.928 1.00 94.56 97 PHE A O 1
ATOM 706 N N . PRO A 1 98 ? -5.321 -12.096 -11.136 1.00 94.88 98 PRO A N 1
ATOM 707 C CA . PRO A 1 98 ? -4.209 -13.045 -11.218 1.00 94.88 98 PRO A CA 1
ATOM 708 C C . PRO A 1 98 ? -3.235 -12.740 -12.370 1.00 94.88 98 PRO A C 1
ATOM 710 O O . PRO A 1 98 ? -2.026 -12.951 -12.220 1.00 94.88 98 PRO A O 1
ATOM 713 N N . GLN A 1 99 ? -3.745 -12.170 -13.466 1.00 94.06 99 GLN A N 1
ATOM 714 C CA . GLN A 1 99 ? -3.012 -11.710 -14.651 1.00 94.06 99 GLN A CA 1
ATOM 715 C C . GLN A 1 99 ? -2.282 -10.362 -14.489 1.00 94.06 99 GLN A C 1
ATOM 717 O O . GLN A 1 99 ? -1.927 -9.748 -15.494 1.00 94.06 99 GLN A O 1
ATOM 722 N N . ALA A 1 100 ? -2.074 -9.881 -13.260 1.00 93.56 100 ALA A N 1
ATOM 723 C CA . ALA A 1 100 ? -1.276 -8.684 -13.013 1.00 93.56 100 ALA A CA 1
ATOM 724 C C . ALA A 1 100 ? 0.108 -8.777 -13.691 1.00 93.56 100 ALA A C 1
ATOM 726 O O . ALA A 1 100 ? 0.822 -9.773 -13.533 1.00 93.56 100 ALA A O 1
ATOM 727 N N . ASP A 1 101 ? 0.489 -7.722 -14.413 1.00 92.69 101 ASP A N 1
ATOM 728 C CA . ASP A 1 101 ? 1.803 -7.562 -15.039 1.00 92.69 101 ASP A CA 1
ATOM 729 C C . ASP A 1 101 ? 2.802 -7.096 -13.976 1.00 92.69 101 ASP A C 1
ATOM 731 O O . ASP A 1 101 ? 2.999 -5.906 -13.706 1.00 92.69 101 ASP A O 1
ATOM 735 N N . ARG A 1 102 ? 3.404 -8.090 -13.329 1.00 93.00 102 ARG A N 1
ATOM 736 C CA . ARG A 1 102 ? 4.376 -7.904 -12.250 1.00 93.00 102 ARG A CA 1
ATOM 737 C C . ARG A 1 102 ? 5.773 -7.582 -12.776 1.00 93.00 102 ARG A C 1
ATOM 739 O O . ARG A 1 102 ? 6.594 -7.111 -11.994 1.00 93.00 102 ARG A O 1
ATOM 746 N N . ASP A 1 103 ? 6.017 -7.792 -14.066 1.00 92.38 103 ASP A N 1
ATOM 747 C CA . ASP A 1 103 ? 7.306 -7.524 -14.700 1.00 92.38 103 ASP A CA 1
ATOM 748 C C . ASP A 1 103 ? 7.415 -6.036 -15.047 1.00 92.38 103 ASP A C 1
ATOM 750 O O . ASP A 1 103 ? 8.397 -5.375 -14.710 1.00 92.38 103 ASP A O 1
ATOM 754 N N . SER A 1 104 ? 6.357 -5.472 -15.638 1.00 89.94 104 SER A N 1
ATOM 755 C CA . SER A 1 104 ? 6.266 -4.042 -15.944 1.00 89.94 104 SER A CA 1
ATOM 756 C C . SER A 1 104 ? 6.069 -3.166 -14.714 1.00 89.94 104 SER A C 1
ATOM 758 O O . SER A 1 104 ? 6.530 -2.022 -14.708 1.00 89.94 104 SER A O 1
ATOM 760 N N . TYR A 1 105 ? 5.351 -3.660 -13.703 1.00 92.50 105 TYR A N 1
ATOM 761 C CA . TYR A 1 105 ? 5.015 -2.907 -12.495 1.00 92.50 105 TYR A CA 1
ATOM 762 C C . TYR A 1 105 ? 5.450 -3.682 -11.243 1.00 92.50 105 TYR A C 1
ATOM 764 O O . TYR A 1 105 ? 4.617 -4.217 -10.505 1.00 92.50 105 TYR A O 1
ATOM 772 N N . PRO A 1 106 ? 6.761 -3.783 -10.977 1.00 92.06 106 PRO A N 1
ATOM 773 C CA . PRO A 1 106 ? 7.275 -4.649 -9.918 1.00 92.06 106 PRO A CA 1
ATOM 774 C C . PRO A 1 106 ? 7.015 -4.103 -8.509 1.00 92.06 106 PRO A C 1
ATOM 776 O O . PRO A 1 106 ? 7.003 -4.870 -7.543 1.00 92.06 106 PRO A O 1
ATOM 779 N N . ALA A 1 107 ? 6.797 -2.794 -8.365 1.00 93.31 107 ALA A N 1
ATOM 780 C CA . ALA A 1 107 ? 6.705 -2.141 -7.069 1.00 93.31 107 ALA A CA 1
ATOM 781 C C . ALA A 1 107 ? 5.259 -2.067 -6.560 1.00 93.31 107 ALA A C 1
ATOM 783 O O . ALA A 1 107 ? 4.327 -1.791 -7.313 1.00 93.31 107 ALA A O 1
ATOM 784 N N . VAL A 1 108 ? 5.087 -2.263 -5.251 1.00 95.69 108 VAL A N 1
ATOM 785 C CA . VAL A 1 108 ? 3.828 -2.020 -4.535 1.00 95.69 108 VAL A CA 1
ATOM 786 C C . VAL A 1 108 ? 4.089 -0.968 -3.471 1.00 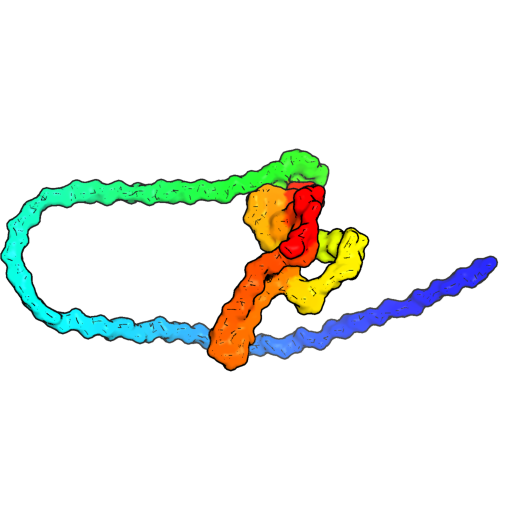95.69 108 VAL A C 1
ATOM 788 O O . VAL A 1 108 ? 4.970 -1.131 -2.623 1.00 95.69 108 VAL A O 1
ATOM 791 N N . GLU A 1 109 ? 3.318 0.109 -3.510 1.00 95.25 109 GLU A N 1
ATOM 792 C CA . GLU A 1 109 ? 3.399 1.203 -2.552 1.00 95.25 109 GLU A CA 1
ATOM 793 C C . GLU A 1 109 ? 2.138 1.237 -1.692 1.00 95.25 109 GLU A C 1
ATOM 795 O O . GLU A 1 109 ? 1.051 0.910 -2.156 1.00 95.25 109 GLU A O 1
ATOM 800 N N . ALA A 1 110 ? 2.298 1.620 -0.427 1.00 97.19 110 ALA A N 1
ATOM 801 C CA . ALA A 1 110 ? 1.194 1.870 0.489 1.00 97.19 110 ALA A CA 1
ATOM 802 C C . ALA A 1 110 ? 1.369 3.271 1.072 1.00 97.19 110 ALA A C 1
ATOM 804 O O . ALA A 1 110 ? 2.384 3.545 1.717 1.00 97.19 110 ALA A O 1
ATOM 805 N N . LYS A 1 111 ? 0.388 4.138 0.826 1.00 96.38 111 LYS A N 1
ATOM 806 C CA . LYS A 1 111 ? 0.336 5.520 1.299 1.00 96.38 111 LYS A CA 1
ATOM 807 C C . LYS A 1 111 ? -0.625 5.630 2.467 1.00 96.38 111 LYS A C 1
ATOM 809 O O . LYS A 1 111 ? -1.730 5.093 2.421 1.00 96.38 111 LYS A O 1
ATOM 814 N N . ASP A 1 112 ? -0.185 6.320 3.508 1.00 96.69 112 ASP A N 1
ATOM 815 C CA . ASP A 1 112 ? -1.008 6.605 4.673 1.00 96.69 112 ASP A CA 1
ATOM 816 C C . ASP A 1 112 ? -1.913 7.817 4.398 1.00 96.69 112 ASP A C 1
ATOM 818 O O . ASP A 1 112 ? -1.415 8.917 4.171 1.00 96.69 112 ASP A O 1
ATOM 822 N N . GLU A 1 113 ? -3.234 7.624 4.433 1.00 95.56 113 GLU A N 1
ATOM 823 C CA . GLU A 1 113 ? -4.237 8.695 4.320 1.00 95.56 113 GLU A CA 1
ATOM 824 C C . GLU A 1 113 ? -4.957 8.969 5.656 1.00 95.56 113 GLU A C 1
ATOM 826 O O . GLU A 1 113 ? -6.122 9.369 5.698 1.00 95.56 113 GLU A O 1
ATOM 831 N N . GLY A 1 114 ? -4.305 8.685 6.783 1.00 93.81 114 GLY A N 1
ATOM 832 C CA . GLY A 1 114 ? -4.875 8.826 8.119 1.00 93.81 114 GLY A CA 1
ATOM 833 C C . GLY A 1 114 ? -5.735 7.622 8.493 1.00 93.81 114 GLY A C 1
ATOM 834 O O . GLY A 1 114 ? -5.270 6.732 9.205 1.00 93.81 114 GLY A O 1
ATOM 835 N N . GLN A 1 115 ? -6.979 7.568 8.003 1.00 93.81 115 GLN A N 1
ATOM 836 C CA . GLN A 1 115 ? -7.953 6.517 8.364 1.00 93.81 115 GLN A CA 1
ATOM 837 C C . GLN A 1 115 ? -7.828 5.231 7.535 1.00 93.81 115 GLN A C 1
ATOM 839 O O . GLN A 1 115 ? -8.380 4.186 7.893 1.00 93.81 115 GLN A O 1
ATOM 844 N N . ARG A 1 116 ? -7.096 5.292 6.424 1.00 97.19 116 ARG A N 1
ATOM 845 C CA . ARG A 1 116 ? -6.946 4.198 5.462 1.00 97.19 116 ARG A CA 1
ATOM 846 C C . ARG A 1 116 ? -5.554 4.190 4.848 1.00 97.19 116 ARG A C 1
ATOM 848 O O . ARG A 1 116 ? -4.839 5.188 4.894 1.00 97.19 116 ARG A O 1
ATOM 855 N N . TRP A 1 117 ? -5.202 3.052 4.275 1.00 97.81 117 TRP A N 1
ATOM 856 C CA . TRP A 1 117 ? -4.063 2.889 3.386 1.00 97.81 117 TRP A CA 1
ATOM 857 C C . TRP A 1 117 ? -4.548 2.923 1.945 1.00 97.81 117 TRP A C 1
ATOM 859 O O . TRP A 1 117 ? -5.435 2.148 1.603 1.00 97.81 117 TRP A O 1
ATOM 869 N N . THR A 1 118 ? -3.942 3.749 1.102 1.00 97.06 118 THR A N 1
ATOM 870 C CA . THR A 1 118 ? -4.078 3.624 -0.355 1.00 97.06 118 THR A CA 1
ATOM 871 C C . THR A 1 118 ? -2.928 2.768 -0.850 1.00 97.06 118 THR A C 1
ATOM 873 O O . THR A 1 118 ? -1.764 3.125 -0.660 1.00 97.06 118 THR A O 1
ATOM 876 N N . VAL A 1 119 ? -3.238 1.607 -1.424 1.00 97.00 119 VAL A N 1
ATOM 877 C CA . VAL A 1 119 ? -2.239 0.628 -1.859 1.00 97.00 119 VAL A CA 1
ATOM 878 C C . VAL A 1 119 ? -2.391 0.392 -3.348 1.00 97.00 119 VAL A C 1
ATOM 880 O O . VAL A 1 119 ? -3.490 0.114 -3.824 1.00 97.00 119 VAL A O 1
ATOM 883 N N . PHE A 1 120 ? -1.286 0.503 -4.076 1.00 95.12 120 PHE A N 1
ATOM 884 C CA . PHE A 1 120 ? -1.289 0.375 -5.525 1.00 95.12 120 PHE A CA 1
ATOM 885 C C . PHE A 1 120 ? 0.020 -0.208 -6.041 1.00 95.12 120 PHE A C 1
ATOM 887 O O . PHE A 1 120 ? 1.093 -0.070 -5.440 1.00 95.12 120 PHE A O 1
ATOM 894 N N . ARG A 1 121 ? -0.083 -0.860 -7.196 1.00 93.50 121 ARG A N 1
ATOM 895 C CA . ARG A 1 121 ? 1.063 -1.354 -7.957 1.00 93.50 121 ARG A CA 1
ATOM 896 C C . ARG A 1 121 ? 1.517 -0.303 -8.973 1.00 93.50 121 ARG A C 1
ATOM 898 O O . ARG A 1 121 ? 0.698 0.294 -9.672 1.00 93.50 121 ARG A O 1
ATOM 905 N N . TRP A 1 122 ? 2.827 -0.084 -9.074 1.00 92.06 122 TRP A N 1
ATOM 906 C CA . TRP A 1 122 ? 3.406 0.949 -9.934 1.00 92.06 122 TRP A CA 1
ATOM 907 C C . TRP A 1 122 ? 4.790 0.576 -10.482 1.00 92.06 122 TRP A C 1
ATOM 909 O O . TRP A 1 122 ? 5.396 -0.430 -10.099 1.00 92.06 122 TRP A O 1
ATOM 919 N N . ARG A 1 123 ? 5.276 1.394 -11.422 1.00 90.81 123 ARG A N 1
ATOM 920 C CA . ARG A 1 123 ? 6.587 1.249 -12.059 1.00 90.81 123 ARG A CA 1
ATOM 921 C C . ARG A 1 123 ? 7.538 2.340 -11.548 1.00 90.81 123 ARG A C 1
ATOM 923 O O . ARG A 1 123 ? 7.246 3.517 -11.774 1.00 90.81 123 ARG A O 1
ATOM 930 N N . PRO A 1 124 ? 8.659 1.978 -10.896 1.00 88.81 124 PRO A N 1
ATOM 931 C CA . PRO A 1 124 ? 9.636 2.955 -10.432 1.00 88.81 124 PRO A CA 1
ATOM 932 C C . PRO A 1 124 ? 10.318 3.681 -11.601 1.00 88.81 124 PRO A C 1
ATOM 934 O O . PRO A 1 124 ? 10.440 3.098 -12.680 1.00 88.81 124 PRO A O 1
ATOM 937 N N . PRO A 1 125 ? 10.797 4.926 -11.405 1.00 89.31 125 PRO A N 1
ATOM 938 C CA . PRO A 1 125 ? 11.563 5.628 -12.425 1.00 89.31 125 PRO A CA 1
ATOM 939 C C . PRO A 1 125 ? 12.823 4.839 -12.783 1.00 89.31 125 PRO A C 1
ATOM 941 O O . PRO A 1 125 ? 13.477 4.276 -11.901 1.00 89.31 125 PRO A O 1
ATOM 944 N N . MET A 1 126 ? 13.175 4.820 -14.065 1.00 88.50 126 MET A N 1
ATOM 945 C CA . MET A 1 126 ? 14.358 4.114 -14.555 1.00 88.50 126 MET A CA 1
ATOM 946 C C . MET A 1 126 ? 15.452 5.103 -14.951 1.00 88.50 126 MET A C 1
ATOM 948 O O . MET A 1 126 ? 15.190 6.127 -15.584 1.00 88.50 126 MET A O 1
ATOM 952 N N . THR A 1 127 ? 16.695 4.787 -14.588 1.00 91.69 127 THR A N 1
ATOM 953 C CA . THR A 1 127 ? 17.867 5.545 -15.037 1.00 91.69 127 THR A CA 1
ATOM 954 C C . THR A 1 127 ? 18.261 5.076 -16.431 1.00 91.69 127 THR A C 1
ATOM 956 O O . THR A 1 127 ? 18.582 3.907 -16.641 1.00 91.69 127 THR A O 1
ATOM 959 N N . LEU A 1 128 ? 18.255 5.998 -17.387 1.00 93.56 128 LEU A N 1
ATOM 960 C CA . LEU A 1 128 ? 18.651 5.749 -18.767 1.00 93.56 128 LEU A CA 1
ATOM 961 C C . LEU A 1 128 ? 20.188 5.697 -18.893 1.00 93.56 128 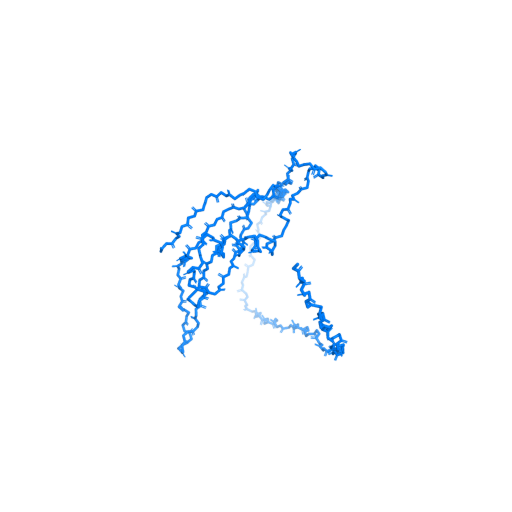LEU A C 1
ATOM 963 O O . LEU A 1 128 ? 20.886 6.345 -18.108 1.00 93.56 128 LEU A O 1
ATOM 967 N N . PRO A 1 129 ? 20.743 5.032 -19.928 1.00 93.44 129 PRO A N 1
ATOM 968 C CA . PRO A 1 129 ? 22.193 4.968 -20.163 1.00 93.44 129 PRO A CA 1
ATOM 969 C C . PRO A 1 129 ? 22.905 6.331 -20.269 1.00 93.44 129 PRO A C 1
ATOM 971 O O . PRO A 1 129 ? 24.108 6.412 -20.051 1.00 93.44 129 PRO A O 1
ATOM 974 N N . GLY A 1 130 ? 22.173 7.407 -20.578 1.00 94.88 130 GLY A N 1
ATOM 975 C CA . GLY A 1 130 ? 22.686 8.783 -20.626 1.00 94.88 130 GLY A CA 1
ATOM 976 C C . GLY A 1 130 ? 22.572 9.571 -19.314 1.00 94.88 130 GLY A C 1
ATOM 977 O O . GLY A 1 130 ? 22.766 10.781 -19.328 1.00 94.88 130 GLY A O 1
ATOM 978 N N . GLY A 1 131 ? 22.194 8.932 -18.201 1.00 94.19 131 GLY A N 1
ATOM 979 C CA . GLY A 1 131 ? 21.999 9.590 -16.901 1.00 94.19 131 GLY A CA 1
ATOM 980 C C . GLY A 1 131 ? 20.675 10.351 -16.750 1.00 94.19 131 GLY A C 1
ATOM 981 O O . GLY A 1 131 ? 20.432 10.951 -15.706 1.00 94.19 131 GLY A O 1
ATOM 982 N N . GLY A 1 132 ? 19.808 10.323 -17.766 1.00 93.38 132 GLY A N 1
ATOM 983 C CA . GLY A 1 132 ? 18.436 10.819 -17.658 1.00 93.38 132 GLY A CA 1
ATOM 984 C C . GLY A 1 132 ? 17.573 9.910 -16.781 1.00 93.38 132 GLY A C 1
ATOM 985 O O . GLY A 1 132 ? 17.824 8.709 -16.692 1.00 93.38 132 GLY A O 1
ATOM 986 N N . ILE A 1 133 ? 16.540 10.474 -16.159 1.00 90.88 133 ILE A N 1
ATOM 987 C CA . ILE A 1 133 ? 15.521 9.709 -15.436 1.00 90.88 133 ILE A CA 1
ATOM 988 C C . ILE A 1 133 ? 14.272 9.648 -16.309 1.00 90.88 133 ILE A C 1
ATOM 990 O O . ILE A 1 133 ? 13.682 10.681 -16.626 1.00 90.88 133 ILE A O 1
ATOM 994 N N . GLU A 1 134 ? 13.864 8.443 -16.688 1.00 88.12 134 GLU A N 1
ATOM 995 C CA . GLU A 1 134 ? 12.555 8.216 -17.286 1.00 88.12 134 GLU A CA 1
ATOM 996 C C . GLU A 1 134 ? 11.531 8.112 -16.158 1.00 88.12 134 GLU A C 1
ATOM 998 O O . GLU A 1 134 ? 11.495 7.129 -15.411 1.00 88.12 134 GLU A O 1
ATOM 1003 N N . VAL A 1 135 ? 10.714 9.156 -16.004 1.00 81.50 135 VAL A N 1
ATOM 1004 C CA . VAL A 1 135 ? 9.615 9.126 -15.045 1.00 81.50 135 VAL A CA 1
ATOM 1005 C C . VAL A 1 135 ? 8.373 8.592 -15.737 1.00 81.50 135 VAL A C 1
ATOM 1007 O O . VAL A 1 135 ? 7.659 9.315 -16.426 1.00 81.50 135 VAL A O 1
ATOM 1010 N N . THR A 1 136 ? 8.083 7.315 -15.523 1.00 74.12 136 THR A N 1
ATOM 1011 C CA . THR A 1 136 ? 6.784 6.745 -15.872 1.00 74.12 136 THR A CA 1
ATOM 1012 C C . THR A 1 136 ? 5.762 7.215 -14.841 1.00 74.12 136 THR A C 1
ATOM 1014 O O . THR A 1 136 ? 5.629 6.633 -13.767 1.00 74.12 136 THR A O 1
ATOM 1017 N N . HIS A 1 137 ? 5.088 8.333 -15.110 1.00 61.00 137 HIS A N 1
ATOM 1018 C CA . HIS A 1 137 ? 3.948 8.759 -14.302 1.00 61.00 137 HIS A CA 1
ATOM 1019 C C . HIS A 1 137 ? 2.786 7.782 -14.520 1.00 61.00 137 HIS A C 1
ATOM 1021 O O . HIS A 1 137 ? 2.319 7.632 -15.644 1.00 61.00 137 HIS A O 1
ATOM 1027 N N . GLY A 1 138 ? 2.323 7.138 -13.446 1.00 59.97 138 GLY A N 1
ATOM 1028 C CA . GLY A 1 138 ? 1.107 6.321 -13.451 1.00 59.97 138 GLY A CA 1
ATOM 1029 C C . GLY A 1 138 ? 1.321 4.913 -12.902 1.00 59.97 138 GLY A C 1
ATOM 1030 O O . GLY A 1 138 ? 1.957 4.069 -13.534 1.00 59.97 138 GLY A O 1
ATOM 1031 N N . GLY A 1 139 ? 0.757 4.644 -11.720 1.00 65.00 139 GLY A N 1
ATOM 1032 C CA . GLY A 1 139 ? 0.396 3.275 -11.346 1.00 65.00 139 GLY A CA 1
ATOM 1033 C C . GLY A 1 139 ? -0.695 2.806 -12.305 1.00 65.00 139 GLY A C 1
ATOM 1034 O O . GLY A 1 139 ? -1.591 3.589 -12.609 1.00 65.00 139 GLY A O 1
ATOM 1035 N N . GLY A 1 140 ? -0.596 1.587 -12.833 1.00 70.38 140 GLY A N 1
ATOM 1036 C CA . GLY A 1 140 ? -1.338 1.184 -14.042 1.00 70.38 140 GLY A CA 1
ATOM 1037 C C . GLY A 1 140 ? -1.942 -0.217 -13.982 1.00 70.38 140 GLY A C 1
ATOM 1038 O O . GLY A 1 140 ? -2.034 -0.897 -15.001 1.00 70.38 140 GLY A O 1
ATOM 1039 N N . GLN A 1 141 ? -2.259 -0.705 -12.783 1.00 86.50 141 GLN A N 1
ATOM 1040 C CA . GLN A 1 141 ? -2.733 -2.075 -12.600 1.00 86.50 141 GLN A CA 1
ATOM 1041 C C . GLN A 1 141 ? -3.926 -2.104 -11.659 1.00 86.50 141 GLN A C 1
ATOM 1043 O O . GLN A 1 141 ? -5.054 -2.085 -12.120 1.00 86.50 141 GLN A O 1
ATOM 1048 N N . LEU A 1 142 ? -3.674 -2.141 -10.354 1.00 93.94 142 LEU A N 1
ATOM 1049 C CA . LEU A 1 142 ? -4.686 -2.245 -9.318 1.00 93.94 142 LEU A CA 1
ATOM 1050 C C . LEU A 1 142 ? -4.349 -1.243 -8.220 1.00 93.94 142 LEU A C 1
ATOM 1052 O O . LEU A 1 142 ? -3.217 -1.214 -7.728 1.00 93.94 142 LEU A O 1
ATOM 1056 N N . GLU A 1 143 ? -5.346 -0.459 -7.842 1.00 95.50 143 GLU A N 1
ATOM 1057 C CA . GLU A 1 143 ? -5.352 0.396 -6.665 1.00 95.50 143 GLU A CA 1
ATOM 1058 C C . GLU A 1 143 ? -6.570 0.035 -5.812 1.00 95.50 143 GLU A C 1
ATOM 1060 O O . GLU A 1 143 ? -7.652 -0.258 -6.326 1.00 95.50 143 GLU A O 1
ATOM 1065 N N . LEU A 1 144 ? -6.386 0.028 -4.495 1.00 96.75 144 LEU A N 1
ATOM 1066 C CA . LEU A 1 144 ? -7.465 -0.138 -3.530 1.00 96.75 144 LEU A CA 1
ATOM 1067 C C . LEU A 1 144 ? -7.155 0.627 -2.249 1.00 96.75 144 LEU A C 1
ATOM 1069 O O . LEU A 1 144 ? -5.998 0.924 -1.932 1.00 96.75 144 LEU A O 1
ATOM 1073 N N . LYS A 1 145 ? -8.204 0.906 -1.482 1.00 98.00 145 LYS A N 1
ATOM 1074 C CA . LYS A 1 145 ? -8.095 1.516 -0.162 1.00 98.00 145 LYS A CA 1
ATOM 1075 C C . LYS A 1 145 ? -8.472 0.529 0.924 1.00 98.00 145 LYS A C 1
ATOM 1077 O O . LYS A 1 145 ? -9.510 -0.120 0.843 1.00 98.00 145 LYS A O 1
ATOM 1082 N N . ILE A 1 146 ? -7.642 0.446 1.957 1.00 98.25 146 ILE A N 1
ATOM 1083 C CA . ILE A 1 146 ? -7.804 -0.466 3.090 1.00 98.25 146 ILE A CA 1
ATOM 1084 C C . ILE A 1 146 ? -8.019 0.364 4.348 1.00 98.25 146 ILE A C 1
ATOM 1086 O O . ILE A 1 146 ? -7.108 1.060 4.800 1.00 98.25 146 ILE A O 1
ATOM 1090 N N . ALA A 1 147 ? -9.208 0.292 4.935 1.00 96.81 147 ALA A N 1
ATOM 1091 C CA . ALA A 1 147 ? -9.495 0.945 6.203 1.00 96.81 147 ALA A CA 1
ATOM 1092 C C . ALA A 1 147 ? -8.606 0.375 7.319 1.00 96.81 147 ALA A C 1
ATOM 1094 O O . ALA A 1 147 ? -8.452 -0.838 7.471 1.00 96.81 147 ALA A O 1
ATOM 1095 N N . LYS A 1 148 ? -8.004 1.248 8.132 1.00 95.50 148 LYS A N 1
ATOM 1096 C CA . LYS A 1 148 ? -7.060 0.815 9.172 1.00 95.50 148 LYS A CA 1
ATOM 1097 C C . LYS A 1 148 ? -7.731 0.108 10.344 1.00 95.50 148 LYS A C 1
ATOM 1099 O O . LYS A 1 148 ? -7.079 -0.690 11.012 1.00 95.50 148 LYS A O 1
ATOM 1104 N N . CYS A 1 149 ? -9.001 0.396 10.617 1.00 93.88 149 CYS A N 1
ATOM 1105 C CA . CYS A 1 149 ? -9.690 -0.112 11.802 1.00 93.88 149 CYS A CA 1
ATOM 1106 C C . CYS A 1 149 ? -10.159 -1.563 11.676 1.00 93.88 149 CYS A C 1
ATOM 1108 O O . CYS A 1 149 ? -10.000 -2.332 12.620 1.00 93.88 149 CYS A O 1
ATOM 1110 N N . ASP A 1 150 ? -10.699 -1.936 10.523 1.00 93.81 150 ASP A N 1
ATOM 1111 C CA . ASP A 1 150 ? -11.371 -3.217 10.280 1.00 93.81 150 ASP A CA 1
ATOM 1112 C C . ASP A 1 150 ? -10.865 -3.933 9.019 1.00 93.81 150 ASP A C 1
ATOM 1114 O O . ASP A 1 150 ? -11.368 -5.000 8.678 1.00 93.81 150 ASP A O 1
ATOM 1118 N N . ALA A 1 151 ? -9.851 -3.374 8.347 1.00 95.44 151 ALA A N 1
ATOM 1119 C CA . ALA A 1 151 ? -9.333 -3.855 7.069 1.00 95.44 151 ALA A CA 1
ATOM 1120 C C . ALA A 1 151 ? -10.380 -3.889 5.941 1.00 95.44 151 ALA A C 1
ATOM 1122 O O . ALA A 1 151 ? -10.185 -4.603 4.956 1.00 95.44 151 ALA A O 1
ATOM 1123 N N . ALA A 1 152 ? -11.465 -3.110 6.043 1.00 96.75 152 ALA A N 1
ATOM 1124 C CA . ALA A 1 152 ? -12.444 -3.008 4.970 1.00 96.75 152 ALA A CA 1
ATOM 1125 C C . ALA A 1 152 ? -11.785 -2.472 3.691 1.00 96.75 152 ALA A C 1
ATOM 1127 O O . ALA A 1 152 ? -11.099 -1.446 3.702 1.00 96.75 152 ALA A O 1
ATOM 1128 N N . ILE A 1 153 ? -11.995 -3.183 2.585 1.00 97.81 153 ILE A N 1
ATOM 1129 C CA . ILE A 1 153 ? -11.474 -2.812 1.270 1.00 97.81 153 ILE A CA 1
ATOM 1130 C C . ILE A 1 153 ? -12.525 -1.961 0.556 1.00 97.81 153 ILE A C 1
ATOM 1132 O O . ILE A 1 153 ? -13.705 -2.305 0.525 1.00 97.81 153 ILE A O 1
ATOM 1136 N N . SER A 1 154 ? -12.093 -0.849 -0.026 1.00 97.44 154 SER A N 1
ATOM 1137 C CA . SER A 1 154 ? -12.931 0.113 -0.746 1.00 97.44 154 SER A CA 1
ATOM 1138 C C . SER A 1 154 ? -12.167 0.716 -1.928 1.00 97.44 154 SER A C 1
ATOM 1140 O O . SER A 1 154 ? -10.964 0.495 -2.062 1.00 97.44 154 SER A O 1
ATOM 1142 N N . ASP A 1 155 ? -12.865 1.467 -2.787 1.00 94.75 155 ASP A N 1
ATOM 1143 C CA . ASP A 1 155 ? -12.278 2.212 -3.913 1.00 94.75 155 ASP A CA 1
ATOM 1144 C C . ASP A 1 155 ? -11.367 1.358 -4.823 1.00 94.75 155 ASP A C 1
ATOM 1146 O O . ASP A 1 155 ? -10.314 1.810 -5.269 1.00 94.75 155 ASP A O 1
ATOM 1150 N N . VAL A 1 156 ? -11.763 0.111 -5.099 1.00 94.69 156 VAL A N 1
ATOM 1151 C CA . VAL A 1 156 ? -10.998 -0.807 -5.956 1.00 94.69 156 VAL A CA 1
ATOM 1152 C C . VAL A 1 156 ? -11.134 -0.380 -7.413 1.00 94.69 156 VAL A C 1
ATOM 1154 O O . VAL A 1 156 ? -12.233 -0.414 -7.968 1.00 94.69 156 VAL A O 1
ATOM 1157 N N . HIS A 1 157 ? -10.030 -0.005 -8.051 1.00 92.62 157 HIS A N 1
ATOM 1158 C CA . HIS A 1 157 ? -10.035 0.366 -9.461 1.00 92.62 157 HIS A CA 1
ATOM 1159 C C . HIS A 1 157 ? -8.757 -0.060 -10.177 1.00 92.62 157 HIS A C 1
ATOM 1161 O O . HIS A 1 157 ? -7.694 -0.228 -9.579 1.00 92.62 157 HIS A O 1
ATOM 1167 N N . LEU A 1 158 ? -8.889 -0.249 -11.490 1.00 89.88 158 LEU A N 1
ATOM 1168 C CA . LEU A 1 158 ? -7.764 -0.488 -12.378 1.00 89.88 158 LEU A CA 1
ATOM 1169 C C . LEU A 1 158 ? -7.390 0.842 -13.025 1.00 89.88 158 LEU A C 1
ATOM 1171 O O . LEU A 1 158 ? -8.125 1.343 -13.879 1.00 89.88 158 LEU A O 1
ATOM 1175 N N . SER A 1 159 ? -6.280 1.433 -12.601 1.00 73.81 159 SER A N 1
ATOM 1176 C CA . SER A 1 159 ? -5.697 2.567 -13.307 1.00 73.81 159 SER A CA 1
ATOM 1177 C C . SER A 1 159 ? -5.061 2.058 -14.604 1.00 73.81 159 SER A C 1
ATOM 1179 O O . SER A 1 159 ? -4.425 1.008 -14.607 1.00 73.81 159 SER A O 1
ATOM 1181 N N . ARG A 1 160 ? -5.293 2.743 -15.724 1.00 61.34 160 ARG A N 1
ATOM 1182 C CA . ARG A 1 160 ? -4.679 2.433 -17.024 1.00 61.34 160 ARG A CA 1
ATOM 1183 C C . ARG A 1 160 ? -3.701 3.526 -17.404 1.00 61.34 160 ARG A C 1
ATOM 1185 O O . ARG A 1 160 ? -4.032 4.698 -17.118 1.00 61.34 160 ARG A O 1
#

pLDDT: mean 75.05, std 20.74, range [38.09, 98.31]